Protein AF-A0A6A9SS95-F1 (afdb_monomer)

Structure (mmCIF, N/CA/C/O backbone):
data_AF-A0A6A9SS95-F1
#
_entry.id   AF-A0A6A9SS95-F1
#
loop_
_atom_site.group_PDB
_atom_site.id
_atom_site.type_symbol
_atom_site.label_atom_id
_atom_site.label_alt_id
_atom_site.label_comp_id
_atom_site.label_asym_id
_atom_site.label_entity_id
_atom_site.label_seq_id
_atom_site.pdbx_PDB_ins_code
_atom_site.Cartn_x
_atom_site.Cartn_y
_atom_site.Cartn_z
_atom_site.occupancy
_atom_site.B_iso_or_equiv
_atom_site.auth_seq_id
_atom_site.auth_comp_id
_atom_site.auth_asym_id
_atom_site.auth_atom_id
_atom_site.pdbx_PDB_model_num
ATOM 1 N N . MET A 1 1 ? 16.066 -4.679 -13.244 1.00 60.72 1 MET A N 1
ATOM 2 C CA . MET A 1 1 ? 15.004 -3.803 -12.713 1.00 60.72 1 MET A CA 1
ATOM 3 C C . MET A 1 1 ? 14.143 -4.672 -11.830 1.00 60.72 1 MET A C 1
ATOM 5 O O . MET A 1 1 ? 13.608 -5.653 -12.335 1.00 60.72 1 MET A O 1
ATOM 9 N N . ALA A 1 2 ? 14.132 -4.404 -10.530 1.00 72.00 2 ALA A N 1
ATOM 10 C CA . ALA A 1 2 ? 13.234 -5.104 -9.626 1.00 72.00 2 ALA A CA 1
ATOM 11 C C . ALA A 1 2 ? 11.815 -4.571 -9.859 1.00 72.00 2 ALA A C 1
ATOM 13 O O . ALA A 1 2 ? 11.632 -3.387 -10.153 1.00 72.00 2 ALA A O 1
ATOM 14 N N . LYS A 1 3 ? 10.837 -5.465 -9.815 1.00 78.44 3 LYS A N 1
ATOM 15 C CA . LYS A 1 3 ? 9.424 -5.117 -9.861 1.00 78.44 3 LYS A CA 1
ATOM 16 C C . LYS A 1 3 ? 8.749 -5.836 -8.713 1.00 78.44 3 LYS A C 1
ATOM 18 O O . LYS A 1 3 ? 9.108 -6.981 -8.442 1.00 78.44 3 LYS A O 1
ATOM 23 N N . GLU A 1 4 ? 7.807 -5.162 -8.089 1.00 85.00 4 GLU A N 1
ATOM 24 C CA . GLU A 1 4 ? 6.996 -5.698 -7.007 1.00 85.00 4 GLU A CA 1
ATOM 25 C C . GLU A 1 4 ? 5.528 -5.572 -7.395 1.00 85.00 4 GLU A C 1
ATOM 27 O O . GLU A 1 4 ? 5.149 -4.657 -8.131 1.00 85.00 4 GLU A O 1
ATOM 32 N N . SER A 1 5 ? 4.734 -6.554 -6.989 1.00 89.12 5 SER A N 1
ATOM 33 C CA . SER A 1 5 ? 3.297 -6.557 -7.235 1.00 89.12 5 SER A CA 1
ATOM 34 C C . SER A 1 5 ? 2.630 -5.594 -6.263 1.00 89.12 5 SER A C 1
ATOM 36 O O . SER A 1 5 ? 2.896 -5.671 -5.070 1.00 89.12 5 SER A O 1
ATOM 38 N N . CYS A 1 6 ? 1.789 -4.696 -6.771 1.00 91.06 6 CYS A N 1
ATOM 39 C CA . CYS A 1 6 ? 0.945 -3.846 -5.937 1.00 91.06 6 CYS A CA 1
ATOM 40 C C . CYS A 1 6 ? -0.028 -4.720 -5.134 1.00 91.06 6 CYS A C 1
ATOM 42 O O . CYS A 1 6 ? -0.747 -5.513 -5.737 1.00 91.06 6 CYS A O 1
ATOM 44 N N . ASP A 1 7 ? -0.088 -4.546 -3.816 1.00 90.88 7 ASP A N 1
ATOM 45 C CA . ASP A 1 7 ? -1.014 -5.291 -2.950 1.00 90.88 7 ASP A CA 1
ATOM 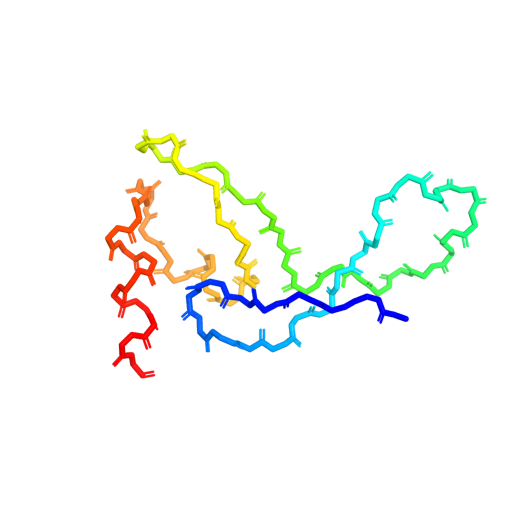46 C C . ASP A 1 7 ? -2.483 -4.875 -3.148 1.00 90.88 7 ASP A C 1
ATOM 48 O O . ASP A 1 7 ? -3.376 -5.602 -2.738 1.00 90.88 7 ASP A O 1
ATOM 52 N N . ALA A 1 8 ? -2.738 -3.728 -3.790 1.00 90.38 8 ALA A N 1
ATOM 53 C CA . ALA A 1 8 ? -4.077 -3.325 -4.221 1.00 90.38 8 ALA A CA 1
ATOM 54 C C . ALA A 1 8 ? -4.393 -3.892 -5.612 1.00 90.38 8 ALA A C 1
ATOM 56 O O . ALA A 1 8 ? -5.084 -4.883 -5.742 1.00 90.38 8 ALA A O 1
ATOM 57 N N . CYS A 1 9 ? -3.867 -3.306 -6.691 1.00 91.44 9 CYS A N 1
ATOM 58 C CA . CYS A 1 9 ? -4.286 -3.685 -8.049 1.00 91.44 9 CYS A CA 1
ATOM 59 C C . CYS A 1 9 ? -3.595 -4.935 -8.630 1.00 91.44 9 CYS A C 1
ATOM 61 O O . CYS A 1 9 ? -3.884 -5.330 -9.759 1.00 91.44 9 CYS A O 1
ATOM 63 N N . GLY A 1 10 ? -2.616 -5.521 -7.937 1.00 88.50 10 GLY A N 1
ATOM 64 C CA . GLY A 1 10 ? -1.840 -6.665 -8.433 1.00 88.50 10 GLY A CA 1
ATOM 65 C C . GLY A 1 10 ? -0.837 -6.347 -9.552 1.00 88.50 10 GLY A C 1
ATOM 66 O O . GLY A 1 10 ? -0.090 -7.236 -9.978 1.00 88.50 10 GLY A O 1
ATOM 67 N N . ASP A 1 11 ? -0.774 -5.102 -10.039 1.00 88.81 11 ASP A N 1
ATOM 68 C CA . ASP A 1 11 ? 0.114 -4.725 -11.141 1.00 88.81 11 ASP A CA 1
ATOM 69 C C . ASP A 1 11 ? 1.594 -4.841 -10.773 1.00 88.81 11 ASP A C 1
ATOM 71 O O . ASP A 1 11 ? 2.014 -4.586 -9.646 1.00 88.81 11 ASP A O 1
ATOM 75 N N . ALA A 1 12 ? 2.419 -5.180 -11.766 1.00 87.38 12 ALA A N 1
ATOM 76 C CA . ALA A 1 12 ? 3.866 -5.271 -11.604 1.00 87.38 12 ALA A CA 1
ATOM 77 C C . ALA A 1 12 ? 4.524 -3.882 -11.695 1.00 87.38 12 ALA A C 1
ATOM 79 O O . ALA A 1 12 ? 4.867 -3.402 -12.783 1.00 87.38 12 ALA A O 1
ATOM 80 N N . VAL A 1 13 ? 4.763 -3.267 -10.541 1.00 86.81 13 VAL A N 1
ATOM 81 C CA . VAL A 1 13 ? 5.289 -1.909 -10.397 1.00 86.81 13 VAL A CA 1
ATOM 82 C C . VAL A 1 13 ? 6.819 -1.926 -10.334 1.00 86.81 13 VAL A C 1
ATOM 84 O O . VAL A 1 13 ? 7.402 -2.713 -9.587 1.00 86.81 13 VAL A O 1
ATOM 87 N N . PRO A 1 14 ? 7.524 -1.068 -11.090 1.00 80.81 14 PRO A N 1
ATOM 88 C CA . PRO A 1 14 ? 8.973 -0.962 -10.982 1.00 80.81 14 PRO A CA 1
ATOM 89 C C . PRO A 1 14 ? 9.380 -0.370 -9.628 1.00 80.81 14 PRO A C 1
ATOM 91 O O . PRO A 1 14 ? 8.995 0.749 -9.295 1.00 80.81 14 PRO A O 1
ATOM 94 N N . ILE A 1 15 ? 10.212 -1.089 -8.873 1.00 77.00 15 ILE A N 1
ATOM 95 C CA . ILE A 1 15 ? 10.752 -0.614 -7.596 1.00 77.00 15 ILE A CA 1
ATOM 96 C C . ILE A 1 15 ? 12.224 -0.228 -7.721 1.00 77.00 15 ILE A C 1
ATOM 98 O O . ILE A 1 15 ? 13.045 -0.926 -8.328 1.00 77.00 15 ILE A O 1
ATOM 102 N N . GLY A 1 16 ? 12.561 0.908 -7.117 1.00 66.50 16 GLY A N 1
ATOM 103 C CA . GLY A 1 16 ? 13.937 1.349 -6.929 1.00 66.50 16 GLY A CA 1
ATOM 104 C C . GLY A 1 16 ? 14.548 0.539 -5.798 1.00 66.50 16 GLY A C 1
ATOM 105 O O . GLY A 1 16 ? 14.286 0.803 -4.632 1.00 66.50 16 GLY A O 1
ATOM 106 N N . GLY A 1 17 ? 15.313 -0.494 -6.147 1.00 51.41 17 GLY A N 1
ATOM 107 C CA . GLY A 1 17 ? 15.861 -1.441 -5.176 1.00 51.41 17 GLY A CA 1
ATOM 108 C C . GLY A 1 17 ? 16.739 -0.775 -4.109 1.00 51.41 17 GLY A C 1
ATOM 109 O O . GLY A 1 17 ? 17.702 -0.074 -4.425 1.00 51.41 17 GLY A O 1
ATOM 110 N N 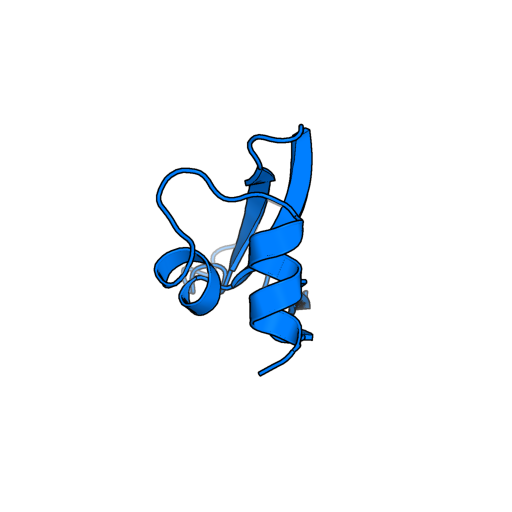. GLY A 1 18 ? 16.427 -1.037 -2.839 1.00 48.41 18 GLY A N 1
ATOM 111 C CA . GLY A 1 18 ? 17.181 -0.557 -1.683 1.00 48.41 18 GLY A CA 1
ATOM 112 C C . GLY A 1 18 ? 18.597 -1.146 -1.553 1.00 48.41 18 GLY A C 1
ATOM 113 O O . GLY A 1 18 ? 18.869 -2.294 -1.893 1.00 48.41 18 GLY A O 1
ATOM 114 N N . ILE A 1 19 ? 19.497 -0.309 -1.026 1.00 46.41 19 ILE A N 1
ATOM 115 C CA . ILE A 1 19 ? 20.841 -0.552 -0.452 1.00 46.41 19 ILE A CA 1
ATOM 116 C C . ILE A 1 19 ? 21.992 -1.138 -1.296 1.00 46.41 19 ILE A C 1
ATOM 118 O O . ILE A 1 19 ? 23.095 -1.272 -0.774 1.00 46.41 19 ILE A O 1
ATOM 122 N N . SER A 1 20 ? 21.861 -1.301 -2.614 1.00 47.47 20 SER A N 1
ATOM 123 C CA . SER A 1 20 ? 23.028 -1.140 -3.520 1.00 47.47 20 SER A CA 1
ATOM 124 C C . SER A 1 20 ? 23.079 0.279 -4.098 1.00 47.47 20 SER A C 1
ATOM 126 O O . SER A 1 20 ? 23.337 0.502 -5.278 1.00 47.47 20 SER A O 1
ATOM 128 N N . GLY A 1 21 ? 22.834 1.266 -3.235 1.00 47.34 21 GLY A N 1
ATOM 129 C CA . GLY A 1 21 ? 22.860 2.700 -3.527 1.00 47.34 21 GLY A CA 1
ATOM 130 C C . GLY A 1 21 ? 24.258 3.293 -3.722 1.00 47.34 21 GLY A C 1
ATOM 131 O O . GLY A 1 21 ? 24.486 4.430 -3.332 1.00 47.34 21 GLY A O 1
ATOM 132 N N . LEU A 1 22 ? 25.205 2.555 -4.310 1.00 47.03 22 LEU A N 1
ATOM 133 C CA . LEU A 1 22 ? 26.465 3.156 -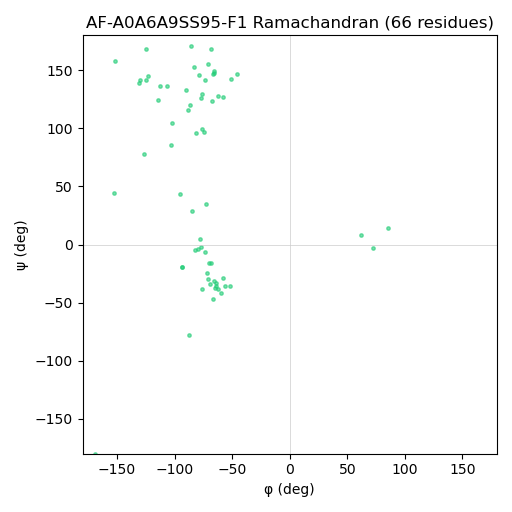4.768 1.00 47.03 22 LEU A CA 1
ATOM 134 C C . LEU A 1 22 ? 26.405 3.578 -6.246 1.00 47.03 22 LEU A C 1
ATOM 136 O O . LEU A 1 22 ? 27.201 4.418 -6.651 1.00 47.03 22 LEU A O 1
ATOM 140 N N . TRP A 1 23 ? 25.466 3.040 -7.039 1.00 51.31 23 TRP A N 1
ATOM 141 C CA . TRP A 1 23 ? 25.428 3.247 -8.496 1.00 51.31 23 TRP A CA 1
ATOM 142 C C . TRP A 1 23 ? 24.020 3.141 -9.112 1.00 51.31 23 TRP A C 1
ATOM 144 O O . TRP A 1 23 ? 23.854 2.498 -10.144 1.00 51.31 23 TRP A O 1
ATOM 154 N N . SER A 1 24 ? 22.980 3.735 -8.518 1.00 48.56 24 SER A N 1
ATOM 155 C CA . SER A 1 24 ? 21.706 3.892 -9.242 1.00 48.56 24 SER A CA 1
ATOM 156 C C . SER A 1 24 ? 21.561 5.334 -9.711 1.00 48.56 24 SER A C 1
ATOM 158 O O . SER A 1 24 ? 21.032 6.199 -9.025 1.00 48.56 24 SER A O 1
ATOM 160 N N . SER A 1 25 ? 22.138 5.592 -10.882 1.00 48.44 25 SER A N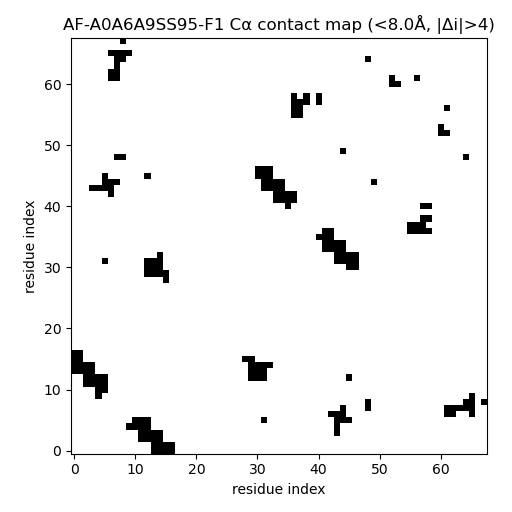 1
ATOM 161 C CA . SER A 1 25 ? 22.033 6.842 -11.637 1.00 48.44 25 SER A CA 1
ATOM 162 C C . SER A 1 25 ? 20.772 6.868 -12.509 1.00 48.44 25 SER A C 1
ATOM 164 O O . SER A 1 25 ? 20.792 7.481 -13.574 1.00 48.44 25 SER A O 1
ATOM 166 N N . ASP A 1 26 ? 19.709 6.168 -12.101 1.00 49.12 26 ASP A N 1
ATOM 167 C CA . ASP A 1 26 ? 18.458 6.101 -12.852 1.00 49.12 26 ASP A CA 1
ATOM 168 C C . ASP A 1 26 ? 17.417 7.033 -12.200 1.00 49.12 26 ASP A C 1
ATOM 170 O O . ASP A 1 26 ? 16.915 6.734 -11.117 1.00 49.12 26 ASP A O 1
ATOM 174 N N . PRO A 1 27 ? 17.139 8.209 -12.792 1.00 48.41 27 PRO A N 1
ATOM 175 C CA . PRO A 1 27 ? 16.175 9.181 -12.277 1.00 48.41 27 PRO A CA 1
ATOM 176 C C . PRO A 1 27 ? 14.714 8.804 -12.578 1.00 48.41 27 PRO A C 1
ATOM 178 O O . PRO A 1 27 ? 13.818 9.607 -12.317 1.00 48.41 27 PRO A O 1
ATOM 181 N N . GLN A 1 28 ? 14.451 7.631 -13.164 1.00 50.31 28 GLN A N 1
ATOM 182 C CA . GLN A 1 28 ? 13.094 7.137 -13.382 1.00 50.31 28 GLN A CA 1
ATOM 183 C C . GLN A 1 28 ? 12.553 6.660 -12.029 1.00 50.31 28 GLN A C 1
ATOM 185 O O . GLN A 1 28 ? 12.885 5.572 -11.560 1.00 50.31 28 GLN A O 1
ATOM 190 N N . GLY A 1 29 ? 11.795 7.544 -11.374 1.00 57.53 29 GLY A N 1
ATOM 191 C CA . GLY A 1 29 ? 11.203 7.333 -10.058 1.00 57.53 29 GLY A CA 1
ATOM 192 C C . GLY A 1 29 ? 10.544 5.963 -9.924 1.00 57.53 29 GLY A C 1
ATOM 193 O O . GLY A 1 29 ? 10.019 5.402 -10.887 1.00 57.53 29 GLY A O 1
ATOM 194 N N . THR A 1 30 ? 10.608 5.413 -8.717 1.00 69.31 30 THR A N 1
ATOM 195 C CA . THR A 1 30 ? 9.894 4.186 -8.360 1.00 69.31 30 THR A CA 1
ATOM 196 C C . THR A 1 30 ? 8.423 4.330 -8.758 1.00 69.31 30 THR A C 1
ATOM 198 O O . THR A 1 30 ? 7.875 5.417 -8.668 1.00 69.31 30 THR A O 1
ATOM 201 N N . GLY A 1 31 ? 7.768 3.282 -9.251 1.00 79.12 31 GLY A N 1
ATOM 202 C CA . GLY A 1 31 ? 6.341 3.348 -9.609 1.00 79.12 31 GLY A CA 1
ATOM 203 C C . GLY A 1 31 ? 5.403 3.223 -8.400 1.00 79.12 31 GLY A C 1
ATOM 204 O O . GLY A 1 31 ? 4.186 3.278 -8.550 1.00 79.12 31 GLY A O 1
ATOM 205 N N . GLY A 1 32 ? 5.969 3.003 -7.214 1.00 85.12 32 GLY A N 1
ATOM 206 C CA . GLY A 1 32 ? 5.258 2.780 -5.963 1.00 85.12 32 GLY A CA 1
ATOM 207 C C . GLY A 1 32 ? 6.204 2.831 -4.769 1.00 85.12 32 GLY A C 1
ATOM 208 O O . GLY A 1 32 ? 7.415 3.049 -4.931 1.00 85.12 32 GLY A O 1
ATOM 209 N N . MET A 1 33 ? 5.641 2.636 -3.581 1.00 85.12 33 MET A N 1
ATOM 210 C CA . MET A 1 33 ? 6.371 2.536 -2.320 1.00 85.12 33 MET A CA 1
ATOM 211 C C . MET A 1 33 ? 5.613 1.674 -1.308 1.00 85.12 33 MET A C 1
ATOM 213 O O . MET A 1 33 ? 4.395 1.526 -1.390 1.00 85.12 33 M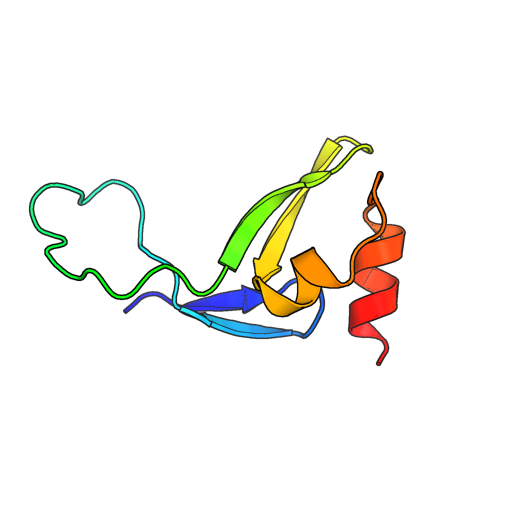ET A O 1
ATOM 217 N N . THR A 1 34 ? 6.344 1.140 -0.334 1.00 87.00 34 THR A N 1
ATOM 218 C CA . THR A 1 34 ? 5.752 0.487 0.836 1.00 87.00 34 THR A CA 1
ATOM 219 C C . THR A 1 34 ? 5.246 1.549 1.809 1.00 87.00 34 THR A C 1
ATOM 221 O O . THR A 1 34 ? 6.006 2.441 2.197 1.00 87.00 34 THR A O 1
ATOM 224 N N . LEU A 1 35 ? 3.971 1.459 2.182 1.00 84.88 35 LEU A N 1
ATOM 225 C CA . LEU A 1 35 ? 3.306 2.323 3.154 1.00 84.88 35 LEU A CA 1
ATOM 226 C C . LEU A 1 35 ? 2.943 1.516 4.399 1.00 84.88 35 LEU A C 1
ATOM 228 O O . LEU A 1 35 ? 2.423 0.408 4.289 1.00 84.88 35 LEU A O 1
ATOM 232 N N . GLU A 1 36 ? 3.186 2.105 5.567 1.00 89.44 36 GLU A N 1
ATOM 233 C CA . GLU A 1 36 ? 2.628 1.635 6.836 1.00 89.44 36 GLU A CA 1
ATOM 234 C C . GLU A 1 36 ? 1.247 2.282 7.019 1.00 89.44 36 GLU A C 1
ATOM 236 O O . GLU A 1 36 ? 1.125 3.511 7.015 1.00 89.44 36 GLU A O 1
ATOM 241 N N . LEU A 1 37 ? 0.209 1.456 7.124 1.00 87.38 37 LEU A N 1
ATOM 242 C CA . LEU A 1 37 ? -1.183 1.868 7.281 1.00 87.38 37 LEU A CA 1
ATOM 243 C C . LEU A 1 37 ? -1.540 2.107 8.755 1.00 87.38 37 LEU A C 1
ATOM 245 O O . LEU A 1 37 ? -0.777 1.806 9.677 1.00 87.38 37 LEU A O 1
ATOM 249 N N . ARG A 1 38 ? -2.727 2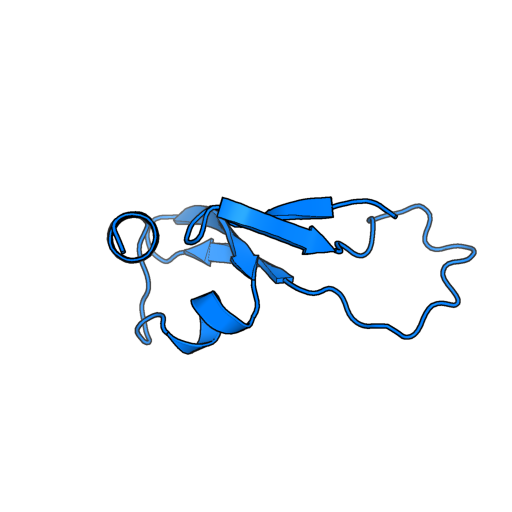.672 9.008 1.00 86.69 38 ARG A N 1
ATOM 250 C CA . ARG A 1 38 ? -3.136 3.102 10.357 1.00 86.69 38 ARG A CA 1
ATOM 251 C C . ARG A 1 38 ? -3.276 1.950 11.355 1.00 86.69 38 ARG A C 1
ATOM 253 O O . ARG A 1 38 ? -3.061 2.143 12.560 1.00 86.69 38 ARG A O 1
ATOM 260 N N . ASP A 1 39 ? -3.697 0.796 10.866 1.00 86.62 39 ASP A N 1
ATOM 261 C CA . ASP A 1 39 ? -3.824 -0.476 11.579 1.00 86.62 39 ASP A CA 1
ATOM 262 C C . ASP A 1 39 ? -2.468 -1.144 11.862 1.00 86.62 39 ASP A C 1
ATOM 264 O O . ASP A 1 39 ? -2.410 -2.093 12.648 1.00 86.62 39 ASP A O 1
ATOM 268 N N . GLY A 1 40 ? -1.377 -0.591 11.324 1.00 88.50 40 GLY A N 1
ATOM 269 C CA . GLY A 1 40 ? -0.012 -1.068 11.517 1.00 88.50 40 GLY A CA 1
ATOM 270 C C . GLY A 1 40 ? 0.387 -2.176 10.547 1.00 88.50 40 GLY A C 1
ATOM 271 O O . GLY A 1 40 ? 1.379 -2.860 10.804 1.00 88.50 40 GLY A O 1
ATOM 272 N N . THR A 1 41 ? -0.378 -2.389 9.475 1.00 89.94 41 THR A N 1
ATOM 273 C CA . THR A 1 41 ? 0.032 -3.262 8.373 1.00 89.94 41 THR A CA 1
ATOM 274 C C . THR A 1 41 ? 0.928 -2.503 7.397 1.00 89.94 41 THR A C 1
ATOM 276 O O . THR A 1 41 ? 0.866 -1.279 7.280 1.00 89.94 41 THR A O 1
ATOM 279 N N . GLU A 1 42 ? 1.795 -3.231 6.699 1.00 90.44 42 GLU A N 1
ATOM 280 C CA . GLU A 1 42 ? 2.679 -2.679 5.674 1.00 90.44 42 GLU A CA 1
ATOM 281 C C . GLU A 1 42 ? 2.275 -3.261 4.322 1.00 90.44 42 GLU A C 1
ATOM 283 O O . GLU A 1 42 ? 2.253 -4.481 4.162 1.00 90.44 42 GLU A O 1
ATOM 288 N N . HIS A 1 43 ? 1.980 -2.393 3.355 1.00 89.81 43 HIS A N 1
ATOM 289 C CA . HIS A 1 43 ? 1.563 -2.793 2.010 1.00 89.81 43 HIS A CA 1
ATOM 290 C C . HIS A 1 43 ? 2.369 -2.044 0.952 1.00 89.81 43 HIS A C 1
ATOM 292 O O . HIS A 1 43 ? 2.629 -0.842 1.078 1.00 89.81 43 HIS A O 1
ATOM 298 N N . PHE A 1 44 ? 2.770 -2.740 -0.110 1.00 90.19 44 PHE A N 1
ATOM 299 C CA . PHE A 1 44 ? 3.412 -2.121 -1.262 1.00 90.19 44 PHE A CA 1
ATOM 300 C C . PHE A 1 44 ? 2.359 -1.671 -2.273 1.00 90.19 44 PHE A C 1
ATOM 302 O O . PHE A 1 44 ? 1.660 -2.486 -2.873 1.00 90.19 44 PHE A O 1
ATOM 309 N N . LEU A 1 45 ? 2.263 -0.360 -2.496 1.00 89.50 45 LEU A N 1
ATOM 310 C CA . LEU A 1 45 ? 1.237 0.230 -3.352 1.00 89.50 45 LEU A CA 1
ATOM 311 C C . LEU A 1 45 ? 1.857 1.085 -4.460 1.00 89.50 45 LEU A C 1
ATOM 313 O O . LEU A 1 45 ? 2.842 1.804 -4.255 1.00 89.50 45 LEU A O 1
ATOM 317 N N . CYS A 1 46 ? 1.270 1.021 -5.657 1.00 91.62 46 CYS A N 1
ATOM 318 C CA . CYS A 1 46 ? 1.601 1.943 -6.741 1.00 91.62 46 CYS A CA 1
ATOM 319 C C . CYS A 1 46 ? 1.063 3.346 -6.440 1.00 91.62 46 CYS A C 1
ATOM 321 O O . CYS A 1 46 ? 0.071 3.497 -5.726 1.00 91.62 46 CYS A O 1
ATOM 323 N N . PHE A 1 47 ? 1.678 4.377 -7.023 1.00 87.75 47 PHE A N 1
ATOM 324 C CA . PHE A 1 47 ? 1.210 5.754 -6.826 1.00 87.75 47 PHE A CA 1
ATOM 325 C C . PHE A 1 47 ? -0.261 5.950 -7.218 1.00 87.75 47 PHE A C 1
ATOM 327 O O . PHE A 1 47 ? -0.983 6.627 -6.495 1.00 87.75 47 PHE A O 1
ATOM 334 N N . ASP A 1 48 ? -0.732 5.266 -8.264 1.00 90.31 48 ASP A N 1
ATOM 335 C CA . ASP A 1 48 ? -2.129 5.350 -8.698 1.00 90.31 48 ASP A CA 1
ATOM 336 C C . ASP A 1 48 ? -3.123 4.809 -7.654 1.00 90.31 48 ASP A C 1
ATOM 338 O O . ASP A 1 48 ? -4.231 5.328 -7.542 1.00 90.31 48 ASP A O 1
ATOM 342 N N . CYS A 1 49 ? -2.763 3.755 -6.912 1.00 91.94 49 CYS A N 1
ATOM 343 C CA . CYS A 1 49 ? -3.590 3.211 -5.829 1.00 91.94 49 CYS A CA 1
ATOM 344 C C . CYS A 1 49 ? -3.514 4.099 -4.588 1.00 91.94 49 CYS A C 1
ATOM 346 O O . CYS A 1 49 ? -4.534 4.338 -3.950 1.00 91.94 49 CYS A O 1
ATOM 348 N N . ILE A 1 50 ? -2.332 4.640 -4.282 1.00 88.50 50 ILE A N 1
ATOM 349 C CA . ILE A 1 50 ? -2.134 5.562 -3.155 1.00 88.50 50 ILE A CA 1
ATOM 350 C C . ILE A 1 50 ? -3.006 6.809 -3.319 1.00 88.50 50 ILE A C 1
ATOM 352 O O . ILE A 1 50 ? -3.631 7.247 -2.362 1.00 88.50 50 ILE A O 1
ATOM 356 N N . GLU A 1 51 ? -3.104 7.356 -4.532 1.00 89.12 51 GLU A N 1
ATOM 357 C CA . GLU A 1 51 ? -3.949 8.522 -4.817 1.00 89.12 51 GLU A CA 1
ATOM 358 C C . GLU A 1 51 ? -5.459 8.238 -4.722 1.00 89.12 51 GLU A C 1
ATOM 360 O O . GLU A 1 51 ? -6.252 9.177 -4.648 1.00 89.12 51 GLU A O 1
ATOM 365 N N . ARG A 1 52 ? -5.872 6.965 -4.731 1.00 90.12 52 ARG A N 1
ATOM 366 C CA . ARG A 1 52 ? -7.278 6.552 -4.571 1.00 90.12 52 ARG A CA 1
ATOM 367 C C . ARG A 1 52 ? -7.648 6.239 -3.127 1.00 90.12 52 ARG A C 1
ATOM 369 O O . ARG A 1 52 ? -8.837 6.210 -2.818 1.00 90.12 52 ARG A O 1
ATOM 376 N N . LEU A 1 53 ? -6.659 5.985 -2.272 1.00 88.31 53 LEU A N 1
ATOM 377 C CA . LEU A 1 53 ? -6.894 5.666 -0.872 1.00 88.31 53 LEU A CA 1
ATOM 378 C C . LEU A 1 53 ? -7.490 6.867 -0.111 1.00 88.31 53 LEU A C 1
ATOM 380 O O . LEU A 1 53 ? -7.204 8.022 -0.443 1.00 88.31 53 LEU A O 1
ATOM 384 N N . PRO A 1 54 ? -8.316 6.612 0.919 1.00 88.88 54 PRO A N 1
ATOM 385 C CA . PRO A 1 54 ? -8.813 7.658 1.809 1.00 88.88 54 PRO A CA 1
ATOM 386 C C . PRO A 1 54 ? -7.683 8.243 2.675 1.00 88.88 54 PRO A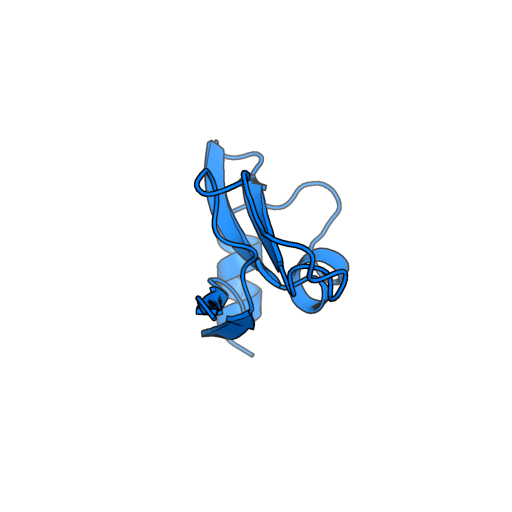 C 1
ATOM 388 O O . PRO A 1 54 ? -6.601 7.673 2.771 1.00 88.88 54 PRO A O 1
ATOM 391 N N . ASP A 1 55 ? -7.948 9.368 3.351 1.00 86.44 55 ASP A N 1
ATOM 392 C CA . ASP A 1 55 ? -6.967 10.049 4.218 1.00 86.44 55 ASP A CA 1
ATOM 393 C C . ASP A 1 55 ? -6.406 9.167 5.358 1.00 86.44 55 ASP A C 1
ATOM 395 O O . ASP A 1 55 ? -5.280 9.388 5.802 1.00 86.44 55 ASP A O 1
ATOM 399 N N . ASP A 1 56 ? -7.178 8.189 5.844 1.00 87.81 56 ASP A N 1
ATOM 400 C CA . ASP A 1 56 ? -6.777 7.246 6.900 1.00 87.81 56 ASP A CA 1
ATOM 401 C C . ASP A 1 56 ? -6.997 5.807 6.394 1.00 87.81 56 ASP A C 1
ATOM 403 O O . ASP A 1 56 ? -8.031 5.202 6.681 1.00 87.81 56 ASP A O 1
ATOM 407 N N . PRO A 1 57 ? -6.083 5.293 5.547 1.00 89.19 57 PRO A N 1
ATOM 408 C CA . PRO A 1 57 ? -6.252 3.994 4.917 1.00 89.19 57 PRO A CA 1
ATOM 409 C C . PRO A 1 57 ? -5.915 2.847 5.872 1.00 89.19 57 PRO A C 1
ATOM 411 O O . PRO A 1 57 ? -4.990 2.925 6.690 1.00 89.19 57 PRO A O 1
ATOM 414 N N . THR A 1 58 ? -6.655 1.756 5.709 1.00 91.94 58 THR A N 1
ATOM 415 C CA . THR A 1 58 ? -6.499 0.478 6.411 1.00 91.94 58 THR A CA 1
ATOM 416 C C . THR A 1 58 ? -6.338 -0.671 5.415 1.00 91.94 58 THR A C 1
ATOM 418 O O . THR A 1 58 ? -6.588 -0.499 4.220 1.00 91.94 58 THR A O 1
ATOM 421 N N . GLU A 1 59 ? -5.954 -1.862 5.885 1.00 91.62 59 GLU A N 1
ATOM 422 C CA . GLU A 1 59 ? -5.872 -3.066 5.041 1.00 91.62 59 GLU A CA 1
ATOM 423 C C . GLU A 1 59 ? -7.182 -3.321 4.271 1.00 91.62 59 GLU A C 1
ATOM 425 O O . GLU A 1 59 ? -7.158 -3.728 3.111 1.00 91.62 59 GLU A O 1
ATOM 430 N N . ALA A 1 60 ? -8.336 -3.024 4.876 1.00 90.94 60 ALA A N 1
ATOM 431 C CA . ALA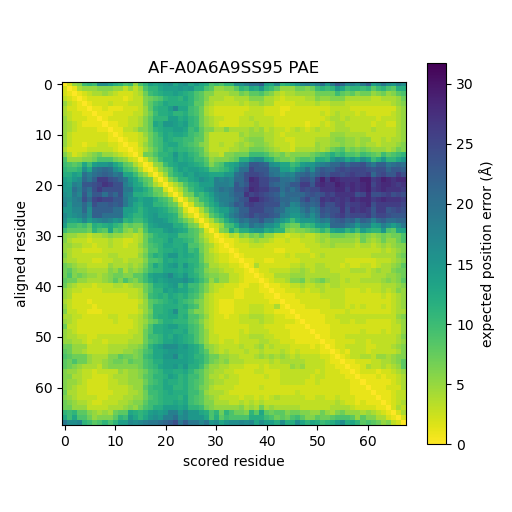 A 1 60 ? -9.633 -3.198 4.227 1.00 90.94 60 ALA A CA 1
ATOM 432 C C . ALA A 1 60 ? -9.792 -2.323 2.972 1.00 90.94 60 ALA A C 1
ATOM 434 O O . ALA A 1 60 ? -10.334 -2.799 1.978 1.00 90.94 60 ALA A O 1
ATOM 435 N N . ASP A 1 61 ? -9.288 -1.085 2.995 1.00 90.81 61 ASP A N 1
ATOM 436 C CA . ASP A 1 61 ? -9.345 -0.170 1.848 1.00 90.81 61 ASP A CA 1
ATOM 437 C C . ASP A 1 61 ? -8.438 -0.651 0.705 1.00 90.81 61 ASP A C 1
ATOM 439 O O . ASP A 1 61 ? -8.774 -0.512 -0.470 1.00 90.81 61 ASP A O 1
ATOM 443 N N . VAL A 1 62 ? -7.299 -1.266 1.039 1.00 89.50 62 VAL A N 1
ATOM 444 C CA . VAL A 1 62 ? -6.395 -1.885 0.056 1.00 89.50 62 VAL A CA 1
ATOM 445 C C . VAL A 1 62 ? -7.059 -3.087 -0.614 1.00 89.50 62 VAL A C 1
ATOM 447 O O . VAL A 1 62 ? -7.051 -3.184 -1.840 1.00 89.50 62 VAL A O 1
ATOM 450 N N . LEU A 1 63 ? -7.674 -3.969 0.175 1.00 89.50 63 LEU A N 1
ATOM 451 C CA . LEU A 1 63 ? -8.384 -5.148 -0.330 1.00 89.50 63 LEU A CA 1
ATOM 452 C C . LEU A 1 63 ? -9.627 -4.775 -1.150 1.00 89.50 63 LEU A C 1
ATOM 454 O O . LEU A 1 63 ? -9.989 -5.490 -2.083 1.00 89.50 63 LEU A O 1
ATOM 458 N N . GLU A 1 64 ? -10.283 -3.659 -0.826 1.00 89.56 64 GLU A N 1
ATOM 459 C CA . GLU A 1 64 ? -11.400 -3.141 -1.619 1.00 89.56 64 GLU A CA 1
ATOM 460 C C . GLU A 1 64 ? -10.940 -2.720 -3.025 1.00 89.56 64 GLU A C 1
ATOM 462 O O . GLU A 1 64 ? -11.637 -3.007 -3.996 1.00 89.56 64 GLU A O 1
ATOM 467 N N . LEU A 1 65 ? -9.737 -2.145 -3.152 1.00 86.06 65 LEU A N 1
ATOM 468 C CA . LEU A 1 65 ? -9.131 -1.793 -4.443 1.00 86.06 65 LEU A CA 1
ATOM 469 C C . LEU A 1 65 ? -8.663 -3.012 -5.264 1.00 86.06 65 LEU A C 1
ATOM 471 O O . LEU A 1 65 ? -8.571 -2.898 -6.484 1.00 86.06 65 LEU A O 1
ATOM 475 N N . GLU A 1 66 ? -8.358 -4.155 -4.635 1.00 79.69 66 GLU A N 1
ATOM 476 C CA . GLU A 1 66 ? -8.022 -5.413 -5.339 1.00 79.69 66 GLU A CA 1
ATOM 477 C C . GLU A 1 66 ? -9.240 -6.035 -6.027 1.00 79.69 66 GLU A C 1
ATOM 479 O O . GLU A 1 66 ? -9.122 -6.707 -7.052 1.00 79.69 66 GLU A O 1
ATOM 484 N N . ALA A 1 67 ? -10.430 -5.816 -5.469 1.00 68.12 67 ALA A N 1
ATOM 485 C CA . ALA A 1 67 ? -11.657 -6.431 -5.952 1.00 68.12 67 ALA A CA 1
ATOM 486 C C . ALA A 1 67 ? -12.230 -5.794 -7.239 1.00 68.12 67 ALA A C 1
ATOM 488 O O . ALA A 1 67 ? -13.251 -6.288 -7.733 1.00 68.12 67 ALA A O 1
ATOM 489 N N . GLU A 1 68 ? -11.614 -4.729 -7.771 1.00 55.41 68 GLU A N 1
ATOM 490 C CA . GLU A 1 68 ? -12.067 -3.988 -8.967 1.00 55.41 68 GLU A CA 1
ATOM 491 C C . GLU A 1 68 ? -11.457 -4.456 -10.301 1.00 55.41 68 GLU A C 1
ATOM 493 O O . GLU A 1 68 ? -10.230 -4.680 -10.396 1.00 55.41 68 GLU A O 1
#

Radius of gyration: 12.89 Å; Cα contacts (8 Å, |Δi|>4): 100; chains: 1; bounding box: 38×17×25 Å

Sequence (68 aa):
MAKESCDACGDAVPIGGGISGLWSSDPQGTGGMTLELRDGTEHFLCFDCIERLPDDPTEADVLELEAE

Foldseek 3Di:
DQWDQFLQQRDTWAADDPDVPPDDPDPPDTQWAWDQAPVRDITIHGPVLVVVADPHHDPVSSPVSNVD

Secondary structur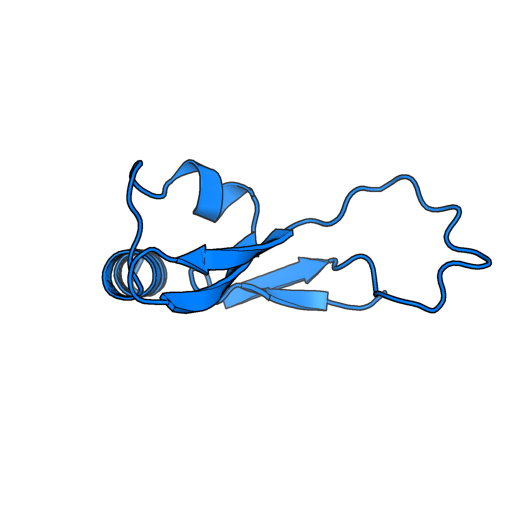e (DSSP, 8-state):
-EEEE-TTT--EEEE--SS-TTS----S--SEEEEE-TTS-EEEEEHHHHTTS-SS--HHHHHHHHT-

Nearest PDB structures (foldseek):
  3ou7-assembly1_A  TM=4.748E-01  e=3.734E+00  Streptomyces luridus
  8sfe-assembly1_E  TM=4.904E-01  e=7.613E+00  Homo sapiens
  7txj-assembly1_A-1  TM=4.939E-01  e=7.135E+00  Betalipothrixvirus pozzuoliense
  8hdr-assembly1_1  TM=3.799E-01  e=7.135E+00  uncultured cyanophage

Mean predicted aligned error: 7.71 Å

Solvent-accessible surface area (backbone atoms only — not comparable to full-atom values): 4237 Å² total; per-residue (Å²): 133,54,63,45,59,18,64,29,75,57,47,79,31,47,41,72,73,81,86,68,78,86,74,73,89,66,89,74,70,50,44,42,53,76,44,78,36,79,82,70,50,76,47,41,34,33,54,76,56,58,75,68,51,62,100,81,41,38,74,67,58,36,52,57,50,43,76,109

pLDDT: mean 78.51, std 15.93, range [46.41, 91.94]